Protein AF-A0A835HVR0-F1 (afdb_monomer_lite)

Radius of gyration: 18.38 Å; chains: 1; bounding box: 45×37×63 Å

pLDDT: mean 84.24, std 19.82, range [32.75, 98.5]

Sequence (163 aa):
MPSGHLQFNDLWYDWPKGRNVNLIQKQLGKLLYDVEWNNGTSFYYTLADNGECQIMDFGVGIPRMDFLDGAEYLGVQETHGFLCNVWEKVDFIWYYEDIATQRPVRWDFYDGISTQVMTYEVGAVLEDSQVQAPAYCFNQTTNQDQQPKKPWTTNSSKRRETF

InterPro domains:
  IPR038941 At4g14100-like [PTHR33880] (4-151)
  IPR059439 Domain of unknown function DUF8395 [PF28435] (3-137)

Secondary structure (DSSP, 8-state):
------EEEEEEEETTTTEEEEEEEETTSPPEEEEEETTSEEEEE--STT--EEEEE-SS-SPPTTTTTTPEEEEEEEETTEEEEEEEETTTEEEEEETTT--EEEEEETTS-EEE-S---TT----GGGTSPPGGGT-----TT------------------

Foldseek 3Di:
DPPDFDWDWDWDDDVVQQWIWIFIGTPPDATWIWIWGQQQWIWIWHDDPPMDIDIDGRRHTDQDPVNCVPWAWPQWDDDPNATWTWTHDLCAKIWTAGPVPRHTAWIAGNVGDIDGDPDDDPPDDDDPVVNDDDPVNVVDDDPVPPDPPPDPPPPPPPPPDDD

Organism: NCBI:txid261450

Structure (mmCIF, N/CA/C/O backbone):
data_AF-A0A835HVR0-F1
#
_entry.id   AF-A0A835HVR0-F1
#
loop_
_atom_site.group_PDB
_atom_site.id
_atom_site.type_symbol
_atom_site.label_atom_id
_atom_site.label_alt_id
_atom_site.label_comp_id
_atom_site.label_asym_id
_atom_site.label_entity_id
_atom_site.label_seq_id
_atom_site.pdbx_PDB_ins_code
_atom_site.Cartn_x
_atom_site.Cartn_y
_atom_site.Cartn_z
_atom_site.occupancy
_atom_site.B_iso_or_equiv
_atom_site.auth_seq_id
_atom_site.auth_comp_id
_atom_site.auth_asym_id
_atom_site.auth_atom_id
_atom_site.pdbx_P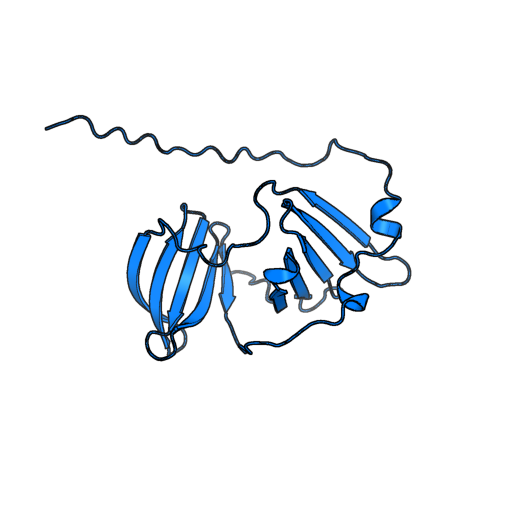DB_model_num
ATOM 1 N N . MET A 1 1 ? -15.472 21.512 -6.966 1.00 37.66 1 MET A N 1
ATOM 2 C CA . MET A 1 1 ? -15.355 20.041 -7.006 1.00 37.66 1 MET A CA 1
ATOM 3 C C . MET A 1 1 ? -13.874 19.716 -6.943 1.00 37.66 1 MET A C 1
ATOM 5 O O . MET A 1 1 ? -13.166 20.214 -7.814 1.00 37.66 1 MET A O 1
ATOM 9 N N . PRO A 1 2 ? -13.361 18.993 -5.937 1.00 44.09 2 PRO A N 1
ATOM 10 C CA . PRO A 1 2 ? -11.989 18.510 -6.007 1.00 44.09 2 PRO A CA 1
ATOM 11 C C . PRO A 1 2 ? -11.910 17.535 -7.185 1.00 44.09 2 PRO A C 1
ATOM 13 O O . PRO A 1 2 ? -12.752 16.648 -7.308 1.00 44.09 2 PRO A O 1
ATOM 16 N N . SER A 1 3 ? -10.941 17.728 -8.076 1.00 57.09 3 SER A N 1
ATOM 17 C CA . SER A 1 3 ? -10.616 16.755 -9.118 1.00 57.09 3 SER A CA 1
ATOM 18 C C . SER A 1 3 ? -9.999 15.532 -8.437 1.00 57.09 3 SER A C 1
ATOM 20 O O . SER A 1 3 ? -8.792 15.493 -8.207 1.00 57.09 3 SER A O 1
ATOM 22 N N . GLY A 1 4 ? -10.830 14.577 -8.017 1.00 57.94 4 GLY A N 1
ATOM 23 C CA . GLY A 1 4 ? -10.361 13.320 -7.438 1.00 57.94 4 GLY A CA 1
ATOM 24 C C . GLY A 1 4 ? -9.636 12.498 -8.501 1.00 57.94 4 GLY A C 1
ATOM 25 O O . GLY A 1 4 ? -10.207 12.209 -9.550 1.00 57.94 4 GLY A O 1
ATOM 26 N N . HIS A 1 5 ? -8.381 12.132 -8.248 1.00 79.75 5 HIS A N 1
ATOM 27 C CA . HIS A 1 5 ? -7.623 11.235 -9.119 1.00 79.75 5 HIS A CA 1
ATOM 28 C C . HIS A 1 5 ? -7.933 9.793 -8.710 1.00 79.75 5 HIS A C 1
ATOM 30 O O . HIS A 1 5 ? -7.295 9.250 -7.814 1.00 79.75 5 HIS A O 1
ATOM 36 N N . LEU A 1 6 ? -8.956 9.196 -9.325 1.00 88.00 6 LEU A N 1
ATOM 37 C CA . LEU A 1 6 ? -9.355 7.819 -9.035 1.00 88.00 6 LEU A CA 1
ATOM 38 C C . LEU A 1 6 ? -8.408 6.821 -9.719 1.00 88.00 6 LEU A C 1
ATOM 40 O O . LEU A 1 6 ? -8.068 6.975 -10.898 1.00 88.00 6 LEU A O 1
ATOM 44 N N . GLN A 1 7 ? -8.033 5.773 -8.991 1.00 91.31 7 GLN A N 1
ATOM 45 C CA . GLN A 1 7 ? -7.269 4.644 -9.513 1.00 91.31 7 GLN A CA 1
ATOM 46 C C . GLN A 1 7 ? -7.748 3.333 -8.888 1.00 91.31 7 GLN A C 1
ATOM 48 O O . GLN A 1 7 ? -8.222 3.327 -7.753 1.00 91.31 7 GLN A O 1
ATOM 53 N N . PHE A 1 8 ? -7.595 2.241 -9.631 1.00 94.44 8 PHE A N 1
ATOM 54 C CA . PHE A 1 8 ? -7.659 0.888 -9.087 1.00 94.44 8 PHE A CA 1
ATOM 55 C C . PHE A 1 8 ? -6.251 0.425 -8.732 1.00 94.44 8 PHE A C 1
ATOM 57 O O . PHE A 1 8 ? -5.293 0.777 -9.425 1.00 94.44 8 PHE A O 1
ATOM 64 N N . ASN A 1 9 ? -6.137 -0.326 -7.643 1.00 95.00 9 ASN A N 1
ATOM 65 C CA . ASN A 1 9 ? -4.884 -0.903 -7.190 1.00 95.00 9 ASN A CA 1
ATOM 66 C C . ASN A 1 9 ? -5.122 -2.344 -6.746 1.00 95.00 9 ASN A C 1
ATOM 68 O O . ASN A 1 9 ? -5.863 -2.556 -5.785 1.00 95.00 9 ASN A O 1
ATOM 72 N N . ASP A 1 10 ? -4.484 -3.296 -7.420 1.00 96.44 10 ASP A N 1
ATOM 73 C CA . ASP A 1 10 ? -4.401 -4.670 -6.931 1.00 96.44 10 ASP A CA 1
ATOM 74 C C . ASP A 1 10 ? -3.112 -4.814 -6.117 1.00 96.44 10 ASP A C 1
ATOM 76 O O . ASP A 1 10 ? -2.027 -4.505 -6.614 1.00 96.44 10 ASP A O 1
ATOM 80 N N . LEU A 1 11 ? -3.232 -5.247 -4.860 1.00 96.00 11 LEU A N 1
ATOM 81 C CA . LEU A 1 11 ? -2.124 -5.317 -3.909 1.00 96.00 11 LEU A CA 1
ATOM 82 C C . LEU A 1 11 ? -1.896 -6.760 -3.447 1.00 96.00 11 LEU A C 1
ATOM 84 O O . LEU A 1 11 ? -2.801 -7.395 -2.906 1.00 96.00 11 LEU A O 1
ATOM 88 N N . TRP A 1 12 ? -0.660 -7.242 -3.584 1.00 96.69 12 TRP A N 1
ATOM 89 C CA . TRP A 1 12 ? -0.193 -8.509 -3.019 1.00 96.69 12 TRP A CA 1
ATOM 90 C C . TRP A 1 12 ? 0.851 -8.248 -1.942 1.00 96.69 12 TRP A C 1
ATOM 92 O O . TRP A 1 12 ? 1.987 -7.867 -2.230 1.00 96.69 12 TRP A O 1
ATOM 102 N N . TYR A 1 13 ? 0.460 -8.500 -0.697 1.00 95.31 13 TYR A N 1
ATOM 103 C CA . TYR A 1 13 ? 1.334 -8.407 0.462 1.00 95.31 13 TYR A CA 1
ATOM 104 C C . TYR A 1 13 ? 1.877 -9.794 0.821 1.00 95.31 13 TYR A C 1
ATOM 106 O O . TYR A 1 13 ? 1.124 -10.677 1.231 1.00 95.31 13 TYR A O 1
ATOM 114 N N . ASP A 1 14 ? 3.188 -9.987 0.678 1.00 95.12 14 ASP A N 1
ATOM 115 C CA . ASP A 1 14 ? 3.865 -11.269 0.891 1.00 95.12 14 ASP A CA 1
ATOM 116 C C . ASP A 1 14 ? 5.084 -11.059 1.798 1.00 95.12 14 ASP A C 1
ATOM 118 O O . ASP A 1 14 ? 6.235 -10.936 1.364 1.00 95.12 14 ASP A O 1
ATOM 122 N N . TRP A 1 15 ? 4.801 -10.985 3.101 1.00 93.94 15 TRP A N 1
ATOM 123 C CA . TRP A 1 15 ? 5.812 -10.786 4.138 1.00 93.94 15 TRP A CA 1
ATOM 124 C C . TRP A 1 15 ? 6.893 -11.879 4.178 1.00 93.94 15 TRP A C 1
ATOM 126 O O . TRP A 1 15 ? 8.067 -11.518 4.274 1.00 93.94 15 TRP A O 1
ATOM 136 N N . PRO A 1 16 ? 6.582 -13.191 4.069 1.00 93.12 16 PRO A N 1
ATOM 137 C CA . PRO A 1 16 ? 7.615 -14.230 4.046 1.00 93.12 16 PRO A CA 1
ATOM 138 C C . PRO A 1 16 ? 8.635 -14.059 2.914 1.00 93.12 16 PRO A C 1
ATOM 140 O O . PRO A 1 16 ? 9.814 -14.350 3.119 1.00 93.12 16 PRO A O 1
ATOM 143 N N . LYS A 1 17 ? 8.205 -13.565 1.743 1.00 93.62 17 LYS A N 1
ATOM 144 C CA . LYS A 1 17 ? 9.105 -13.217 0.630 1.00 93.62 17 LYS A CA 1
ATOM 145 C C . LYS A 1 17 ? 9.579 -11.757 0.648 1.00 93.62 17 LYS A C 1
ATOM 147 O O . LYS A 1 17 ? 10.321 -11.353 -0.243 1.00 93.62 17 LYS A O 1
ATOM 152 N N . GLY A 1 18 ? 9.191 -10.975 1.656 1.00 94.06 18 GLY A N 1
ATOM 153 C CA . GLY A 1 18 ? 9.654 -9.607 1.875 1.00 94.06 18 GLY A CA 1
ATOM 154 C C . GLY A 1 18 ? 9.251 -8.620 0.781 1.00 94.06 18 G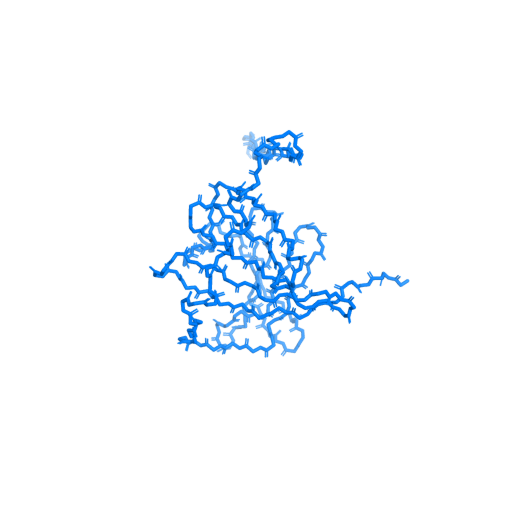LY A C 1
ATOM 155 O O . GLY A 1 18 ? 10.034 -7.713 0.495 1.00 94.06 18 GLY A O 1
ATOM 156 N N . ARG A 1 19 ? 8.072 -8.798 0.171 1.00 94.75 19 ARG A N 1
ATOM 157 C CA . ARG A 1 19 ? 7.599 -7.989 -0.962 1.00 94.75 19 ARG A CA 1
ATOM 158 C C . ARG A 1 19 ? 6.168 -7.481 -0.772 1.00 94.75 19 ARG A C 1
ATOM 160 O O . ARG A 1 19 ? 5.319 -8.189 -0.228 1.00 94.75 19 ARG A O 1
ATOM 167 N N . ASN A 1 20 ? 5.905 -6.277 -1.263 1.00 95.62 20 ASN A N 1
ATOM 168 C CA . ASN A 1 20 ? 4.573 -5.697 -1.415 1.00 95.62 20 ASN A CA 1
ATOM 169 C C . ASN A 1 20 ? 4.444 -5.213 -2.863 1.00 95.62 20 ASN A C 1
ATOM 171 O O . ASN A 1 20 ? 5.259 -4.413 -3.319 1.00 95.62 20 ASN A O 1
ATOM 175 N N . VAL A 1 21 ? 3.490 -5.765 -3.610 1.00 96.62 21 VAL A N 1
ATOM 176 C CA . VAL A 1 21 ? 3.340 -5.498 -5.047 1.00 96.62 21 VAL A CA 1
ATOM 177 C C . VAL A 1 21 ? 2.014 -4.813 -5.296 1.00 96.62 21 VAL A C 1
ATOM 179 O O . VAL A 1 21 ? 0.976 -5.370 -4.959 1.00 96.62 21 VAL A O 1
ATOM 182 N N . ASN A 1 22 ? 2.058 -3.644 -5.920 1.00 96.00 22 ASN A N 1
ATOM 183 C CA . ASN A 1 22 ? 0.908 -2.844 -6.308 1.00 96.00 22 ASN A CA 1
ATOM 184 C C . ASN A 1 22 ? 0.829 -2.771 -7.839 1.00 96.00 22 ASN A C 1
ATOM 186 O O . ASN A 1 22 ? 1.790 -2.372 -8.504 1.00 96.00 22 ASN A O 1
ATOM 190 N N . LEU A 1 23 ? -0.322 -3.127 -8.405 1.00 95.81 23 LEU A N 1
ATOM 191 C CA . LEU A 1 23 ? -0.647 -2.911 -9.812 1.00 95.81 23 LEU A CA 1
ATOM 192 C C . LEU A 1 23 ? -1.654 -1.772 -9.916 1.00 95.81 23 LEU A C 1
ATOM 194 O O . LEU A 1 23 ? -2.846 -1.936 -9.661 1.00 95.81 23 LEU A O 1
ATOM 198 N N . ILE A 1 24 ? -1.152 -0.602 -10.294 1.00 95.06 24 ILE A N 1
ATOM 199 C CA . ILE A 1 24 ? -1.884 0.656 -10.222 1.00 95.06 24 ILE A CA 1
ATOM 200 C C . ILE A 1 24 ? -2.388 1.041 -11.612 1.00 95.06 24 ILE A C 1
ATOM 202 O O . ILE A 1 24 ? -1.611 1.357 -12.519 1.00 95.06 24 ILE A O 1
ATOM 206 N N . GLN A 1 25 ? -3.709 1.103 -11.760 1.00 95.31 25 GLN A N 1
ATOM 207 C CA . GLN A 1 25 ? -4.383 1.529 -12.980 1.00 95.31 25 GLN A CA 1
ATOM 208 C C . GLN A 1 25 ? -5.145 2.839 -12.753 1.00 95.31 25 GLN A C 1
ATOM 210 O O . GLN A 1 25 ? -6.197 2.884 -12.112 1.00 95.31 25 GLN A O 1
ATOM 215 N N . LYS A 1 26 ? -4.639 3.928 -13.340 1.00 91.06 26 LYS A N 1
ATOM 216 C CA . LYS A 1 26 ? -5.329 5.232 -13.395 1.00 91.06 26 LYS A CA 1
ATOM 217 C C . LYS A 1 26 ? -6.304 5.269 -14.574 1.0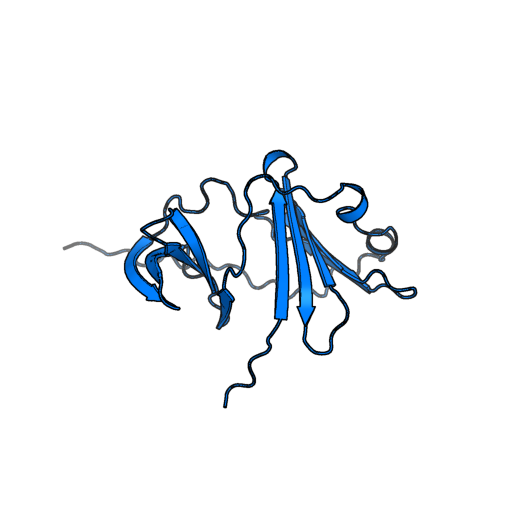0 91.06 26 LYS A C 1
ATOM 219 O O . LYS A 1 26 ? -6.064 4.604 -15.578 1.00 91.06 26 LYS A O 1
ATOM 224 N N . GLN A 1 27 ? -7.353 6.093 -14.503 1.00 86.06 27 GLN A N 1
ATOM 225 C CA . GLN A 1 27 ? -8.416 6.149 -15.529 1.00 86.06 27 GLN A CA 1
ATOM 226 C C . GLN A 1 27 ? -7.910 6.285 -16.980 1.00 86.06 27 GLN A C 1
ATOM 228 O O . GLN A 1 27 ? -8.488 5.681 -17.877 1.00 86.06 27 GLN A O 1
ATOM 233 N N . LEU A 1 28 ? -6.840 7.056 -17.212 1.00 86.06 28 LEU A N 1
ATOM 234 C CA . LEU A 1 28 ? -6.231 7.279 -18.536 1.00 86.06 28 LEU A CA 1
ATOM 235 C C . LEU A 1 28 ? -4.709 7.020 -18.536 1.00 86.06 28 LEU A C 1
ATOM 237 O O . LEU A 1 28 ? -3.979 7.578 -19.352 1.00 86.06 28 LEU A O 1
ATOM 241 N N . GLY A 1 29 ? -4.212 6.234 -17.575 1.00 86.69 29 GLY A N 1
ATOM 242 C CA . GLY A 1 29 ? -2.781 5.962 -17.397 1.00 86.69 29 GLY A CA 1
ATOM 243 C C . GLY A 1 29 ? -2.339 4.607 -17.952 1.00 86.69 29 GLY A C 1
ATOM 244 O O . GLY A 1 29 ? -3.157 3.720 -18.193 1.00 86.69 29 GLY A O 1
ATOM 245 N N . LYS A 1 30 ? -1.022 4.432 -18.101 1.00 91.62 30 LYS A N 1
ATOM 246 C CA . LYS A 1 30 ? -0.410 3.105 -18.270 1.00 91.62 30 LYS A CA 1
ATOM 247 C C . LYS A 1 30 ? -0.550 2.317 -16.959 1.00 91.62 30 LYS A C 1
ATOM 249 O O . LYS A 1 30 ? -0.527 2.931 -15.891 1.00 91.62 30 LYS A O 1
ATOM 254 N N . LEU A 1 31 ? -0.641 0.989 -17.046 1.00 94.00 31 LEU A N 1
ATOM 255 C CA . LEU A 1 31 ? -0.539 0.118 -15.875 1.00 94.00 31 LEU A CA 1
ATOM 256 C C . LEU A 1 31 ? 0.850 0.283 -15.252 1.00 94.00 31 LEU A C 1
ATOM 258 O O . LEU A 1 31 ? 1.859 0.002 -15.906 1.00 94.00 31 LEU A O 1
ATOM 262 N N . LEU A 1 32 ? 0.880 0.769 -14.017 1.00 94.81 32 LEU A N 1
ATOM 263 C CA . LEU A 1 32 ? 2.097 0.989 -13.252 1.00 94.81 32 LEU A CA 1
ATOM 264 C C . LEU A 1 32 ? 2.287 -0.167 -12.273 1.00 94.81 32 LEU A C 1
ATOM 266 O O . LEU A 1 32 ? 1.391 -0.472 -11.493 1.00 94.81 32 LEU A O 1
ATOM 270 N N . TYR A 1 33 ? 3.462 -0.776 -12.320 1.00 95.94 33 TYR A N 1
ATOM 271 C CA . TYR A 1 33 ? 3.908 -1.772 -11.361 1.00 95.94 33 TYR A CA 1
ATOM 272 C C . TYR A 1 33 ? 4.718 -1.048 -10.298 1.00 95.94 33 TYR A C 1
ATOM 274 O O . TYR A 1 33 ? 5.644 -0.314 -10.642 1.00 95.94 33 TYR A O 1
ATOM 282 N N . ASP A 1 34 ? 4.375 -1.256 -9.038 1.00 95.88 34 ASP A N 1
ATOM 283 C CA . ASP A 1 34 ? 5.152 -0.805 -7.892 1.00 95.88 34 ASP A CA 1
ATOM 284 C C . ASP A 1 34 ? 5.491 -2.019 -7.025 1.00 95.88 34 ASP A C 1
ATOM 286 O O . ASP A 1 34 ? 4.611 -2.669 -6.463 1.00 95.88 34 ASP A O 1
ATOM 290 N N . VAL A 1 35 ? 6.775 -2.376 -7.008 1.00 96.00 35 VAL A N 1
ATOM 291 C CA . VAL A 1 35 ? 7.304 -3.508 -6.243 1.00 96.00 35 VAL A CA 1
ATOM 292 C C . VAL A 1 35 ? 8.198 -2.966 -5.145 1.00 96.00 35 VAL A C 1
ATOM 294 O O . VAL A 1 35 ? 9.314 -2.509 -5.410 1.00 96.00 35 VAL A O 1
ATOM 297 N N . GLU A 1 36 ? 7.718 -3.073 -3.916 1.00 96.06 36 GLU A N 1
ATOM 298 C CA . GLU A 1 36 ? 8.390 -2.620 -2.708 1.00 96.06 36 GLU A CA 1
ATOM 299 C C . GLU A 1 36 ? 9.026 -3.811 -1.984 1.00 96.06 36 GLU A C 1
ATOM 301 O O . GLU A 1 36 ? 8.405 -4.864 -1.803 1.00 96.06 36 GLU A O 1
ATOM 306 N N . TRP A 1 37 ? 10.263 -3.636 -1.526 1.00 95.38 37 TRP A N 1
ATOM 307 C CA . TRP A 1 37 ? 11.026 -4.654 -0.812 1.00 95.38 37 TRP A CA 1
ATOM 308 C C . TRP A 1 37 ? 11.228 -4.289 0.657 1.00 95.38 37 TRP A C 1
ATOM 310 O O . TRP A 1 37 ? 11.312 -3.124 1.051 1.00 95.38 37 TRP A O 1
ATOM 320 N N . ASN A 1 38 ? 11.387 -5.313 1.492 1.00 94.44 38 ASN A N 1
ATOM 321 C CA . ASN A 1 38 ? 11.657 -5.165 2.924 1.00 94.44 38 ASN A CA 1
ATOM 322 C C . ASN A 1 38 ? 12.937 -4.373 3.257 1.00 94.44 38 ASN A C 1
ATOM 324 O O . ASN A 1 38 ? 13.050 -3.843 4.359 1.00 94.44 38 ASN A O 1
ATOM 328 N N . ASN A 1 39 ? 13.882 -4.264 2.322 1.00 92.00 39 ASN A N 1
ATOM 329 C CA . ASN A 1 39 ? 15.103 -3.477 2.483 1.00 92.00 39 ASN A CA 1
ATOM 330 C C . ASN A 1 39 ? 14.904 -1.971 2.216 1.00 92.00 39 ASN A C 1
ATOM 332 O O . ASN A 1 39 ? 15.875 -1.226 2.279 1.00 92.00 39 ASN A O 1
ATOM 336 N N . GLY A 1 40 ? 13.678 -1.531 1.902 1.00 92.88 40 GLY A N 1
ATOM 337 C CA . GLY A 1 40 ? 13.342 -0.134 1.614 1.00 92.88 40 GLY A CA 1
ATOM 338 C C . GLY A 1 40 ? 13.390 0.241 0.134 1.00 92.88 40 GLY A C 1
ATOM 339 O O . GLY A 1 40 ? 12.866 1.292 -0.229 1.00 92.88 40 GLY A O 1
ATOM 340 N N . THR A 1 41 ? 13.947 -0.613 -0.729 1.00 94.81 41 THR A N 1
ATOM 341 C CA . THR A 1 41 ? 13.988 -0.362 -2.176 1.00 94.81 41 THR A CA 1
ATOM 342 C C . THR A 1 41 ? 12.618 -0.600 -2.801 1.00 94.81 41 THR A C 1
ATOM 344 O O . THR A 1 41 ? 11.988 -1.622 -2.544 1.00 94.81 41 THR A O 1
ATOM 347 N N . SER A 1 42 ? 12.175 0.313 -3.659 1.00 95.75 42 SER A N 1
ATOM 348 C CA . SER A 1 42 ? 10.941 0.195 -4.440 1.00 95.75 42 SER A CA 1
ATOM 349 C C . SER A 1 42 ? 11.204 0.473 -5.917 1.00 95.75 42 SER A C 1
ATOM 351 O O . SER A 1 42 ? 12.003 1.351 -6.258 1.00 95.75 42 SER A O 1
ATOM 353 N N . PHE A 1 43 ? 10.541 -0.276 -6.794 1.00 95.94 43 PHE A N 1
ATOM 354 C CA . PHE A 1 43 ? 10.644 -0.135 -8.245 1.00 95.94 43 PHE A CA 1
ATOM 355 C C . PHE A 1 43 ? 9.284 0.212 -8.834 1.00 95.94 43 PHE A C 1
ATOM 357 O O . PHE A 1 43 ? 8.375 -0.610 -8.802 1.00 95.94 43 PHE A O 1
ATOM 364 N N . TYR A 1 44 ? 9.200 1.384 -9.456 1.00 95.81 44 TYR A N 1
ATOM 365 C CA . TYR A 1 44 ? 8.033 1.855 -10.193 1.00 95.81 44 TYR A CA 1
ATOM 366 C C . TYR A 1 44 ? 8.299 1.701 -11.683 1.00 95.81 44 TYR A C 1
ATOM 368 O O . TYR A 1 44 ? 9.200 2.363 -12.197 1.00 95.81 44 TYR A O 1
ATOM 376 N N . TYR A 1 45 ? 7.560 0.853 -12.398 1.00 95.00 45 TYR A N 1
ATOM 377 C CA . TYR A 1 45 ? 7.828 0.613 -13.818 1.00 95.00 45 TYR A CA 1
ATOM 378 C C . TYR A 1 45 ? 6.596 0.278 -14.664 1.00 95.00 45 TYR A C 1
ATOM 380 O O . TYR A 1 45 ? 5.532 -0.076 -14.165 1.00 95.00 45 TYR A O 1
ATOM 388 N N . THR A 1 46 ? 6.748 0.389 -15.987 1.00 94.56 46 THR A N 1
ATOM 389 C CA . THR A 1 46 ? 5.726 0.008 -16.982 1.00 94.56 46 THR A CA 1
ATOM 390 C C . THR A 1 46 ? 6.303 -0.988 -17.990 1.00 94.56 46 THR A C 1
ATOM 392 O O . THR A 1 46 ? 7.392 -0.752 -18.492 1.00 94.56 46 THR A O 1
ATOM 395 N N . LEU A 1 47 ? 5.596 -2.073 -18.329 1.00 90.81 47 LEU A N 1
ATOM 396 C CA . LEU A 1 47 ? 6.113 -3.183 -19.165 1.00 90.81 47 LEU A CA 1
ATOM 397 C C . LEU A 1 47 ? 6.033 -2.978 -20.701 1.00 90.81 47 LEU A C 1
ATOM 399 O O . LEU A 1 47 ? 6.121 -3.944 -21.452 1.00 90.81 47 LEU A O 1
ATOM 403 N N . ALA A 1 48 ? 5.830 -1.758 -21.201 1.00 81.56 48 ALA A N 1
ATOM 404 C CA . ALA A 1 48 ? 5.709 -1.506 -22.646 1.00 81.56 48 ALA A CA 1
ATOM 405 C C . ALA A 1 48 ? 7.071 -1.554 -23.381 1.00 81.56 48 ALA A C 1
ATOM 407 O O . ALA A 1 48 ? 8.116 -1.465 -22.743 1.00 81.56 48 ALA A O 1
ATOM 408 N N . ASP A 1 49 ? 7.066 -1.590 -24.723 1.00 76.88 49 ASP A N 1
ATOM 409 C CA . ASP A 1 49 ? 8.285 -1.627 -25.567 1.00 76.88 49 ASP A CA 1
ATOM 410 C C . ASP A 1 49 ? 9.276 -0.469 -25.302 1.00 76.88 49 ASP A C 1
ATOM 412 O O . ASP A 1 49 ? 10.463 -0.588 -25.589 1.00 76.88 49 ASP A O 1
ATOM 416 N N . ASN A 1 50 ? 8.806 0.628 -24.698 1.00 83.50 50 ASN A N 1
ATOM 417 C CA . ASN A 1 50 ? 9.618 1.719 -24.148 1.00 83.50 50 ASN A CA 1
ATOM 418 C C . ASN A 1 50 ? 9.293 1.914 -22.660 1.00 83.50 50 ASN A C 1
ATOM 420 O O . ASN A 1 50 ? 8.778 2.958 -22.252 1.00 83.50 50 ASN A O 1
ATOM 424 N N . GLY A 1 51 ? 9.498 0.857 -21.877 1.00 88.50 51 GLY A N 1
ATOM 425 C CA . GLY A 1 51 ? 9.196 0.823 -20.455 1.00 88.50 51 GLY A CA 1
ATOM 426 C C . GLY A 1 51 ? 9.941 1.907 -19.685 1.00 88.50 51 GLY A C 1
ATOM 427 O O . GLY A 1 51 ? 11.134 2.138 -19.869 1.00 88.50 51 GLY A O 1
ATOM 428 N N . GLU A 1 52 ? 9.215 2.580 -18.807 1.00 92.44 52 GLU A N 1
ATOM 429 C CA . GLU A 1 52 ? 9.772 3.561 -17.877 1.00 92.44 52 GLU A CA 1
ATOM 430 C C . GLU A 1 52 ? 10.080 2.861 -16.551 1.00 92.44 52 GLU A C 1
ATOM 432 O O . GLU A 1 52 ? 9.367 1.923 -16.183 1.00 92.44 52 GLU A O 1
ATOM 437 N N . CYS A 1 53 ? 11.131 3.292 -15.848 1.00 94.88 53 CYS A N 1
ATOM 438 C CA . CYS A 1 53 ? 11.442 2.817 -14.502 1.00 94.88 53 CYS A CA 1
ATOM 439 C C . CYS A 1 53 ? 11.935 3.953 -13.609 1.00 94.88 53 CYS A C 1
ATOM 441 O O . CYS A 1 53 ? 12.738 4.780 -14.042 1.00 94.88 53 CYS A O 1
ATOM 443 N N . GLN A 1 54 ? 11.499 3.950 -12.356 1.00 95.00 54 GLN A N 1
ATOM 444 C CA . GLN A 1 54 ? 12.003 4.794 -11.287 1.00 95.00 54 GLN A CA 1
ATOM 445 C C . GLN A 1 54 ? 12.297 3.916 -10.069 1.00 95.00 54 GLN A C 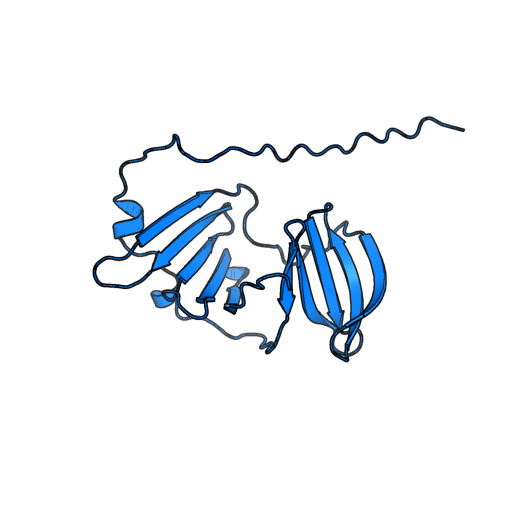1
ATOM 447 O O . GLN A 1 54 ? 11.448 3.143 -9.629 1.00 95.00 54 GLN A O 1
ATOM 452 N N . ILE A 1 55 ? 13.503 4.054 -9.522 1.00 95.06 55 ILE A N 1
ATOM 453 C CA . ILE A 1 55 ? 13.926 3.366 -8.301 1.00 95.06 55 ILE A CA 1
ATOM 454 C C . ILE A 1 55 ? 13.850 4.354 -7.141 1.00 95.06 55 ILE A C 1
ATOM 456 O O . ILE A 1 55 ? 14.332 5.487 -7.248 1.00 95.06 55 ILE A O 1
ATOM 460 N N . MET A 1 56 ? 13.258 3.930 -6.031 1.00 93.25 56 MET A N 1
ATOM 461 C CA . MET A 1 56 ? 13.191 4.706 -4.796 1.00 93.25 56 MET A CA 1
ATOM 462 C C . MET A 1 56 ? 13.740 3.898 -3.624 1.00 93.25 56 MET A C 1
ATOM 464 O O . MET A 1 56 ? 13.647 2.675 -3.618 1.00 93.25 56 MET A O 1
ATOM 468 N N . ASP A 1 57 ? 14.309 4.584 -2.636 1.00 93.88 57 ASP A N 1
ATOM 469 C CA . ASP A 1 57 ? 14.712 3.989 -1.362 1.00 93.88 57 ASP A CA 1
ATOM 470 C C . ASP A 1 57 ? 14.050 4.774 -0.229 1.00 93.88 57 ASP A C 1
ATOM 472 O O . ASP A 1 57 ? 14.304 5.967 -0.046 1.00 93.88 57 ASP A O 1
ATOM 476 N N . PHE A 1 58 ? 13.162 4.103 0.499 1.00 85.19 58 PHE A N 1
ATOM 477 C CA . PHE A 1 58 ? 12.429 4.670 1.625 1.00 85.19 58 PHE A CA 1
ATOM 478 C C . PHE A 1 58 ? 13.095 4.395 2.981 1.00 85.19 58 PHE A C 1
ATOM 480 O O . PHE A 1 58 ? 12.675 4.961 3.989 1.00 85.19 58 PHE A O 1
ATOM 487 N N . GLY A 1 59 ? 14.094 3.508 3.047 1.00 84.69 59 GLY A N 1
ATOM 488 C CA . GLY A 1 59 ? 14.839 3.166 4.265 1.00 84.69 59 GLY A CA 1
ATOM 489 C C . GLY A 1 59 ? 14.079 2.405 5.368 1.00 84.69 59 GLY A C 1
ATOM 490 O O . GLY A 1 59 ? 14.712 1.953 6.320 1.00 84.69 59 GLY A O 1
ATOM 491 N N . VAL A 1 60 ? 12.750 2.246 5.274 1.00 81.00 60 VAL A N 1
ATOM 492 C CA . VAL A 1 60 ? 11.908 1.601 6.312 1.00 81.00 60 VAL A CA 1
ATOM 493 C C . VAL A 1 60 ? 11.305 0.248 5.903 1.00 81.00 60 VAL A C 1
ATOM 495 O O . VAL A 1 60 ? 10.922 -0.529 6.780 1.00 81.00 60 VAL A O 1
ATOM 498 N N . GLY A 1 61 ? 11.296 -0.064 4.601 1.00 88.38 61 GLY A N 1
ATOM 499 C CA . GLY A 1 61 ? 10.724 -1.295 4.041 1.00 88.38 61 GLY A CA 1
ATOM 500 C C . GLY A 1 61 ? 9.192 -1.310 4.011 1.00 88.38 61 GLY A C 1
ATOM 501 O O . GLY A 1 61 ? 8.540 -0.314 4.317 1.00 88.38 61 GLY A O 1
ATOM 502 N N . ILE A 1 62 ? 8.624 -2.459 3.639 1.00 92.44 62 ILE A N 1
ATOM 503 C CA . ILE A 1 62 ? 7.169 -2.683 3.604 1.00 92.44 62 ILE A CA 1
ATOM 504 C C . ILE A 1 62 ? 6.569 -2.755 5.023 1.00 92.44 62 ILE A C 1
ATOM 506 O O . ILE A 1 62 ? 7.284 -3.138 5.961 1.00 92.44 62 ILE A O 1
ATOM 510 N N . PRO A 1 63 ? 5.265 -2.451 5.209 1.00 89.31 63 PRO A N 1
ATOM 511 C CA . PRO A 1 63 ? 4.597 -2.587 6.502 1.00 89.31 63 PRO A CA 1
ATOM 512 C C . PRO A 1 63 ? 4.814 -3.979 7.104 1.00 89.31 63 PRO A C 1
ATOM 514 O O . PRO A 1 63 ? 4.676 -4.994 6.423 1.00 89.31 63 PRO A O 1
ATOM 517 N N . ARG A 1 64 ? 5.181 -4.042 8.383 1.00 90.50 64 ARG A N 1
ATOM 518 C CA . ARG A 1 64 ? 5.383 -5.311 9.097 1.00 90.50 64 ARG A CA 1
ATOM 519 C C . ARG A 1 64 ? 4.054 -5.889 9.572 1.00 90.50 64 ARG A C 1
ATOM 521 O O . ARG A 1 64 ? 3.068 -5.169 9.656 1.00 90.50 64 ARG A O 1
ATOM 528 N N . MET A 1 65 ? 4.030 -7.169 9.945 1.00 86.44 65 MET A N 1
ATOM 529 C CA . MET A 1 65 ? 2.818 -7.781 10.513 1.00 86.44 65 MET A CA 1
ATOM 530 C C . MET A 1 65 ? 2.321 -7.058 11.777 1.00 86.44 65 MET A C 1
ATOM 532 O O . MET A 1 65 ? 1.125 -7.021 12.040 1.00 86.44 65 MET A O 1
ATOM 536 N N . ASP A 1 66 ? 3.234 -6.464 12.543 1.00 88.94 66 ASP A N 1
ATOM 537 C CA . ASP A 1 66 ? 2.974 -5.682 13.749 1.00 88.94 66 ASP A CA 1
ATOM 538 C C . ASP A 1 66 ? 2.876 -4.173 13.463 1.00 88.94 66 ASP A C 1
ATOM 540 O O . ASP A 1 66 ? 3.153 -3.361 14.339 1.00 88.94 66 ASP A O 1
ATOM 544 N N . PHE A 1 67 ? 2.489 -3.754 12.249 1.00 89.12 67 PHE A N 1
ATOM 545 C CA . PHE A 1 67 ? 2.507 -2.334 11.863 1.00 89.12 67 PHE A CA 1
ATOM 546 C C . PHE A 1 67 ? 1.703 -1.419 12.812 1.00 89.12 67 PHE A C 1
ATOM 548 O O . PHE A 1 67 ? 2.045 -0.242 12.952 1.00 89.12 67 PHE A O 1
ATOM 555 N N . LEU A 1 68 ? 0.684 -1.951 13.495 1.00 92.00 68 LEU A N 1
ATOM 556 C CA . LEU A 1 68 ? -0.109 -1.230 14.495 1.00 92.00 68 LEU A CA 1
ATOM 557 C C . LEU A 1 68 ? 0.561 -1.110 15.875 1.00 92.00 68 LEU A C 1
ATOM 559 O O . LEU A 1 68 ? 0.008 -0.450 16.749 1.00 92.00 68 LEU A O 1
ATOM 563 N N . ASP A 1 69 ? 1.741 -1.692 16.102 1.00 93.62 69 ASP A N 1
ATOM 564 C CA . ASP A 1 69 ? 2.439 -1.570 17.385 1.00 93.62 69 ASP A CA 1
ATOM 565 C C . ASP A 1 69 ? 2.751 -0.099 17.701 1.00 93.62 69 ASP A C 1
ATOM 567 O O . ASP A 1 69 ? 3.381 0.602 16.909 1.00 93.62 69 ASP A O 1
ATOM 571 N N . GLY A 1 70 ? 2.262 0.408 18.831 1.00 93.88 70 GLY A N 1
ATOM 572 C CA . GLY A 1 70 ? 2.353 1.826 19.187 1.00 93.88 70 GLY A CA 1
ATOM 573 C C . GLY A 1 70 ? 1.466 2.777 18.367 1.00 93.88 70 GLY A C 1
ATOM 574 O O . GLY A 1 70 ? 1.721 3.979 18.386 1.00 93.88 70 GLY A O 1
ATOM 575 N N . ALA A 1 71 ? 0.464 2.275 17.637 1.00 96.44 71 ALA A N 1
ATOM 576 C CA . ALA A 1 71 ? -0.578 3.105 17.028 1.00 96.44 71 ALA A CA 1
ATOM 577 C C . ALA A 1 71 ? -1.559 3.647 18.087 1.00 96.44 71 ALA A C 1
ATOM 579 O O . ALA A 1 71 ? -1.850 2.974 19.082 1.00 96.44 71 ALA A O 1
ATOM 580 N N . GLU A 1 72 ? -2.097 4.846 17.865 1.00 98.00 72 GLU A N 1
ATOM 581 C CA . GLU A 1 72 ? -3.120 5.447 18.721 1.00 98.00 72 GLU A CA 1
ATOM 582 C C . GLU A 1 72 ? -4.510 4.982 18.281 1.00 98.00 72 GLU A C 1
ATOM 584 O O . GLU A 1 72 ? -4.903 5.153 17.130 1.00 98.00 72 GLU A O 1
ATOM 589 N N . TYR A 1 73 ? -5.277 4.387 19.196 1.00 97.69 73 TYR A N 1
ATOM 590 C CA . TYR A 1 73 ? -6.665 4.028 18.921 1.00 97.69 73 TYR A CA 1
ATOM 591 C C . TYR A 1 73 ? -7.573 5.252 19.071 1.00 97.69 73 TYR A C 1
ATOM 593 O O . TYR A 1 73 ? -7.669 5.831 20.152 1.00 97.69 73 TYR A O 1
ATOM 601 N N . LEU A 1 74 ? -8.275 5.609 17.997 1.00 98.06 74 LEU A N 1
ATOM 602 C CA . LEU A 1 74 ? -9.112 6.810 17.923 1.00 98.06 74 LEU A CA 1
ATOM 603 C C . LEU A 1 74 ? -10.593 6.546 18.223 1.00 98.06 74 LEU A C 1
ATOM 605 O O . LEU A 1 74 ? -11.374 7.488 18.363 1.00 98.06 74 LEU A O 1
ATOM 609 N N . GLY A 1 75 ? -10.989 5.278 18.342 1.00 98.12 75 GLY A N 1
ATOM 610 C CA . GLY A 1 75 ? -12.367 4.875 18.597 1.00 98.12 75 GLY A CA 1
ATOM 611 C C . GLY A 1 75 ? -13.030 4.211 17.394 1.00 98.12 75 GLY A C 1
ATOM 612 O O . GLY A 1 75 ? -12.370 3.686 16.499 1.00 98.12 75 GLY A O 1
ATOM 613 N N . VAL A 1 76 ? -14.363 4.217 17.412 1.00 98.38 76 VAL A N 1
ATOM 614 C CA . VAL A 1 76 ? -15.200 3.547 16.415 1.00 98.38 76 VAL A CA 1
ATOM 615 C C . VAL A 1 76 ? -15.826 4.571 15.474 1.00 98.38 76 VAL A C 1
ATOM 617 O O . VAL A 1 76 ? -16.380 5.571 15.934 1.00 98.38 76 VAL A O 1
ATOM 620 N N . GLN A 1 77 ? -15.796 4.298 14.169 1.00 97.94 77 GLN A N 1
ATOM 621 C CA . GLN A 1 77 ? -16.395 5.149 13.143 1.00 97.94 77 GLN A CA 1
ATOM 622 C C . GLN A 1 77 ? -17.106 4.326 12.064 1.00 97.94 77 GLN A C 1
ATOM 624 O O . GLN A 1 77 ? -16.632 3.269 11.658 1.00 97.94 77 GLN A O 1
ATOM 629 N N . GLU A 1 78 ? -18.231 4.836 11.561 1.00 96.75 78 GLU A N 1
ATOM 630 C CA . GLU A 1 78 ? -18.901 4.267 10.390 1.00 96.75 78 GLU A CA 1
ATOM 631 C C . GLU A 1 78 ? -18.271 4.792 9.088 1.00 96.75 78 GLU A C 1
ATOM 633 O O . GLU A 1 78 ? -18.092 6.001 8.910 1.00 96.75 78 GLU A O 1
ATOM 638 N N . THR A 1 79 ? -17.931 3.893 8.162 1.00 92.31 79 THR A N 1
ATOM 639 C CA . THR A 1 79 ? -17.364 4.233 6.850 1.00 92.31 79 THR A CA 1
ATOM 640 C C . THR A 1 79 ? -17.867 3.261 5.787 1.00 92.31 79 THR A C 1
ATOM 642 O O . THR A 1 79 ? -17.755 2.050 5.936 1.00 92.31 79 THR A O 1
ATOM 645 N N . HIS A 1 80 ? -18.475 3.781 4.717 1.00 86.62 80 HIS A N 1
ATOM 646 C CA . HIS A 1 80 ? -18.986 2.984 3.588 1.00 86.62 80 HIS A CA 1
ATOM 647 C C . HIS A 1 80 ? -19.869 1.777 3.985 1.00 86.62 80 HIS A C 1
ATOM 649 O O . HIS A 1 80 ? -19.861 0.754 3.308 1.00 86.62 80 HIS A O 1
ATOM 655 N N . GLY A 1 81 ? -20.648 1.906 5.066 1.00 93.56 81 GLY A N 1
ATOM 656 C CA . GLY A 1 81 ? -21.526 0.847 5.577 1.00 93.56 81 GLY A CA 1
ATOM 657 C C . GLY A 1 81 ? -20.855 -0.161 6.519 1.00 93.56 81 GLY A C 1
ATOM 658 O O . GLY A 1 81 ? -21.509 -1.116 6.932 1.00 93.56 81 GLY A O 1
ATOM 659 N N . PHE A 1 82 ? -19.588 0.049 6.880 1.00 97.19 82 PHE A N 1
ATOM 660 C CA . PHE A 1 82 ? -18.858 -0.737 7.874 1.00 97.19 82 PHE A CA 1
ATOM 661 C C . PHE A 1 82 ? -18.709 0.048 9.174 1.00 97.19 82 PHE A C 1
ATOM 663 O O . PHE A 1 82 ? -18.458 1.254 9.149 1.00 97.19 82 PHE A O 1
ATOM 670 N N . LEU A 1 83 ? -18.831 -0.642 10.307 1.00 98.19 83 LEU A N 1
ATOM 671 C CA . LEU A 1 83 ? -18.508 -0.088 11.617 1.00 98.19 83 LEU A CA 1
ATOM 672 C C . LEU A 1 83 ? -17.068 -0.479 11.952 1.00 98.19 83 LEU A C 1
ATOM 674 O O . LEU A 1 83 ? -16.793 -1.650 12.211 1.00 98.19 83 LEU A O 1
ATOM 678 N N . CYS A 1 84 ? -16.159 0.491 11.928 1.00 98.50 84 CYS A N 1
ATOM 679 C CA . CYS A 1 84 ? -14.729 0.229 11.992 1.00 98.50 84 CYS A CA 1
ATOM 680 C C . CYS A 1 84 ? -14.099 0.708 13.295 1.00 98.50 84 CYS A C 1
ATOM 682 O O . CYS A 1 84 ? -14.391 1.807 13.766 1.00 98.50 84 CYS A O 1
ATOM 684 N N . ASN A 1 85 ? -13.164 -0.083 13.813 1.00 98.25 85 ASN A N 1
ATOM 685 C CA . ASN A 1 85 ? -12.125 0.421 14.699 1.00 98.25 85 ASN A CA 1
ATOM 686 C C . ASN A 1 85 ? -11.172 1.310 13.881 1.00 98.25 85 ASN A C 1
ATOM 688 O O . ASN A 1 85 ? -10.859 0.982 12.731 1.00 98.25 85 ASN A O 1
ATOM 692 N N . VAL A 1 86 ? -10.712 2.418 14.464 1.00 98.25 86 VAL A N 1
ATOM 693 C CA . VAL A 1 86 ? -9.808 3.368 13.802 1.00 98.25 86 VAL A CA 1
ATOM 694 C C . VAL A 1 86 ? -8.527 3.536 14.605 1.00 98.25 86 VAL A C 1
ATOM 696 O O . VAL A 1 86 ? -8.574 3.847 15.796 1.00 98.25 86 VAL A O 1
ATOM 699 N N . TRP A 1 87 ? -7.385 3.388 13.938 1.00 98.25 87 TRP A N 1
ATOM 700 C CA . TRP A 1 87 ? -6.069 3.666 14.509 1.00 98.25 87 TRP A CA 1
ATOM 701 C C . TRP A 1 87 ? -5.318 4.681 13.668 1.00 98.25 87 TRP A C 1
ATOM 703 O O . TRP A 1 87 ? -5.421 4.67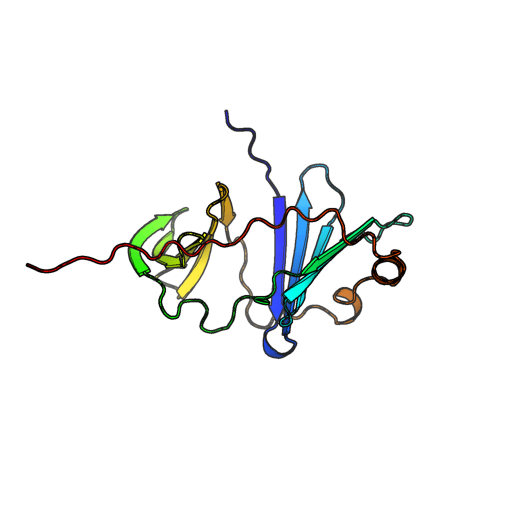9 12.443 1.00 98.25 87 TRP A O 1
ATOM 713 N N . GLU A 1 88 ? -4.523 5.505 14.329 1.00 97.25 88 GLU A N 1
ATOM 714 C CA . GLU A 1 88 ? -3.582 6.430 13.716 1.00 97.25 88 GLU A CA 1
ATOM 715 C C . GLU A 1 88 ? -2.150 5.976 14.010 1.00 97.25 88 GLU A C 1
ATOM 717 O O . GLU A 1 88 ? -1.836 5.493 15.102 1.00 97.25 88 GLU A O 1
ATOM 722 N N . LYS A 1 89 ? -1.284 6.072 12.999 1.00 93.44 89 LYS A N 1
ATOM 723 C CA . LYS A 1 89 ? 0.128 5.725 13.113 1.00 93.44 89 LYS A CA 1
ATOM 724 C C . LYS A 1 89 ? 1.013 6.861 12.597 1.00 93.44 89 LYS A C 1
ATOM 726 O O . LYS A 1 89 ? 1.072 7.114 11.391 1.00 93.44 89 LYS A O 1
ATOM 731 N N . VAL A 1 90 ? 1.770 7.448 13.530 1.00 90.62 90 VAL A N 1
ATOM 732 C CA . VAL A 1 90 ? 2.832 8.461 13.348 1.00 90.62 90 VAL A CA 1
ATOM 733 C C . VAL A 1 90 ? 2.446 9.690 12.508 1.00 90.62 90 VAL A C 1
ATOM 735 O O . VAL A 1 90 ? 3.246 10.169 11.706 1.00 90.62 90 VAL A O 1
ATOM 738 N N . ASP A 1 91 ? 1.225 10.189 12.687 1.00 90.06 91 ASP A N 1
ATOM 739 C CA . ASP A 1 91 ? 0.579 11.276 11.939 1.00 90.06 91 ASP A CA 1
ATOM 740 C C . ASP A 1 91 ? 0.613 11.061 10.414 1.00 90.06 91 ASP A C 1
ATOM 742 O O . ASP A 1 91 ? 0.574 12.009 9.624 1.00 90.06 91 ASP A O 1
ATOM 746 N N . PHE A 1 92 ? 0.736 9.800 9.989 1.00 88.56 92 PHE A N 1
ATOM 747 C CA . PHE A 1 92 ? 1.012 9.429 8.606 1.00 88.56 92 PHE A CA 1
ATOM 748 C C . PHE A 1 92 ? -0.113 8.597 7.995 1.00 88.56 92 PHE A C 1
ATOM 750 O O . PHE A 1 92 ? -0.546 8.896 6.881 1.00 88.56 92 PHE A O 1
ATOM 757 N N . ILE A 1 93 ? -0.580 7.573 8.716 1.00 93.88 93 ILE A N 1
ATOM 758 C CA . ILE A 1 93 ? -1.612 6.629 8.268 1.00 93.88 93 ILE A CA 1
ATOM 759 C C . ILE A 1 93 ? -2.759 6.575 9.275 1.00 93.88 93 ILE A C 1
ATOM 761 O O . ILE A 1 93 ? -2.525 6.444 10.474 1.00 93.88 93 ILE A O 1
ATOM 765 N N . TRP A 1 94 ? -3.987 6.547 8.760 1.00 97.25 94 TRP A N 1
ATOM 766 C CA . TRP A 1 94 ? -5.187 6.147 9.487 1.00 97.25 94 TRP A CA 1
ATOM 767 C C . TRP A 1 94 ? -5.712 4.835 8.917 1.00 97.25 94 TRP A C 1
ATOM 769 O O . TRP A 1 94 ? -6.003 4.741 7.724 1.00 97.25 94 TRP A O 1
ATOM 779 N N . TYR A 1 95 ? -5.837 3.831 9.776 1.00 97.12 95 TYR A N 1
ATOM 780 C CA . TYR A 1 95 ? -6.252 2.477 9.434 1.00 97.12 95 TYR A CA 1
ATOM 781 C C . TYR A 1 95 ? -7.648 2.189 9.972 1.00 97.12 95 TYR A C 1
ATOM 783 O O . TYR A 1 95 ? -7.903 2.363 11.164 1.00 97.12 95 TYR A O 1
ATOM 791 N N . TYR A 1 96 ? -8.534 1.736 9.088 1.00 97.94 96 TYR A N 1
ATOM 792 C CA . TYR A 1 96 ? -9.905 1.366 9.415 1.00 97.94 96 TYR A CA 1
ATOM 793 C C . TYR A 1 96 ? -10.068 -0.143 9.251 1.00 97.94 96 TYR A C 1
ATOM 795 O O . TYR A 1 96 ? -9.926 -0.670 8.142 1.00 97.94 96 TYR A O 1
ATOM 803 N N . GLU A 1 97 ? -10.419 -0.819 10.339 1.00 97.19 97 GLU A N 1
ATOM 804 C CA . GLU A 1 97 ? -10.693 -2.256 10.369 1.00 97.19 97 GLU A CA 1
ATOM 805 C C . GLU A 1 97 ? -12.149 -2.498 10.735 1.00 97.19 97 GLU A C 1
ATOM 807 O O . GLU A 1 97 ? -12.620 -1.985 11.750 1.00 97.19 97 GLU A O 1
ATOM 812 N N . ASP A 1 98 ? -12.851 -3.303 9.944 1.00 97.69 98 ASP A N 1
ATOM 813 C CA . ASP A 1 98 ? -14.215 -3.708 10.269 1.00 97.69 98 ASP A CA 1
ATOM 814 C C . ASP A 1 98 ? -14.247 -4.506 11.580 1.00 97.69 98 ASP A C 1
ATOM 816 O O . ASP A 1 98 ? -13.579 -5.532 11.706 1.00 97.69 98 ASP A O 1
ATOM 820 N N . ILE A 1 99 ? -15.074 -4.077 12.536 1.00 97.69 99 ILE A N 1
ATOM 821 C CA . ILE A 1 99 ? -15.199 -4.733 13.846 1.00 97.69 99 ILE A CA 1
ATOM 822 C C . ILE A 1 99 ? -15.694 -6.173 13.699 1.00 97.69 99 ILE A C 1
ATOM 824 O O . ILE A 1 99 ? -15.268 -7.053 14.448 1.00 97.69 99 ILE A O 1
ATOM 828 N N . ALA A 1 100 ? -16.612 -6.422 12.760 1.00 97.38 100 ALA A N 1
ATOM 829 C CA . ALA A 1 100 ? -17.261 -7.722 12.638 1.00 97.38 100 ALA A CA 1
ATOM 830 C C . ALA A 1 100 ? -16.317 -8.797 12.081 1.00 97.38 100 ALA A C 1
ATOM 832 O O . ALA A 1 100 ? -16.374 -9.949 12.515 1.00 97.38 100 ALA A O 1
ATOM 833 N N . THR A 1 101 ? -15.467 -8.433 11.119 1.00 96.19 101 THR A N 1
ATOM 834 C CA . THR A 1 101 ? -14.597 -9.384 10.409 1.00 96.19 101 THR A CA 1
ATOM 835 C C . THR A 1 101 ? -13.113 -9.241 10.723 1.00 96.19 101 THR A C 1
ATOM 837 O O . THR A 1 101 ? -12.348 -10.124 10.335 1.00 96.19 101 THR A O 1
ATOM 840 N N . GLN A 1 102 ? -12.710 -8.168 11.412 1.00 94.56 102 GLN A N 1
ATOM 841 C CA . GLN A 1 102 ? -11.311 -7.806 11.665 1.00 94.56 102 GLN A CA 1
ATOM 842 C C . GLN A 1 102 ? -10.500 -7.679 10.365 1.00 94.56 102 GLN A C 1
ATOM 844 O O . GLN A 1 102 ? -9.340 -8.079 10.285 1.00 94.56 102 GLN A O 1
ATOM 849 N N . ARG A 1 103 ? -11.143 -7.185 9.299 1.00 94.88 103 ARG A N 1
ATOM 850 C CA . ARG A 1 103 ? -10.529 -7.013 7.975 1.00 94.88 103 ARG A CA 1
ATOM 851 C C . ARG A 1 103 ? -10.294 -5.539 7.664 1.00 94.88 103 ARG A C 1
ATOM 853 O O . ARG A 1 103 ? -11.098 -4.699 8.075 1.00 94.88 103 ARG A O 1
ATOM 860 N N . PRO A 1 104 ? -9.242 -5.222 6.890 1.00 95.44 104 PRO A N 1
ATOM 861 C CA . PRO A 1 104 ? -8.989 -3.858 6.451 1.00 95.44 104 PRO A CA 1
ATOM 862 C C . PRO A 1 104 ? -10.129 -3.368 5.551 1.00 95.44 104 PRO A C 1
ATOM 864 O O . PRO A 1 104 ? -10.525 -4.059 4.612 1.00 95.44 104 PRO A O 1
ATOM 867 N N . VAL A 1 105 ? -10.627 -2.162 5.817 1.00 97.25 105 VAL A N 1
ATOM 868 C CA . VAL A 1 105 ? -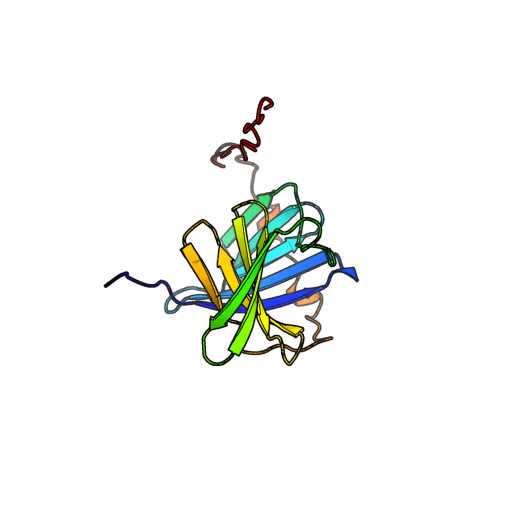11.687 -1.510 5.026 1.00 97.25 105 VAL A CA 1
ATOM 869 C C . VAL A 1 105 ? -11.145 -0.303 4.275 1.00 97.25 105 VAL A C 1
ATOM 871 O O . VAL A 1 105 ? -11.487 -0.083 3.113 1.00 97.25 105 VAL A O 1
ATOM 874 N N . ARG A 1 106 ? -10.309 0.504 4.930 1.00 96.00 106 ARG A N 1
ATOM 875 C CA . ARG A 1 106 ? -9.838 1.775 4.379 1.00 96.00 106 ARG A CA 1
ATOM 876 C C . ARG A 1 106 ? -8.514 2.194 5.000 1.00 96.00 106 ARG A C 1
ATOM 878 O O . ARG A 1 106 ? -8.264 1.925 6.172 1.00 96.00 106 ARG A O 1
ATOM 885 N N . TRP A 1 107 ? -7.715 2.896 4.206 1.00 95.19 107 TRP A N 1
ATOM 886 C CA . TRP A 1 107 ? -6.522 3.599 4.663 1.00 95.19 107 TRP A CA 1
ATOM 887 C C . TRP A 1 107 ? -6.570 5.039 4.181 1.00 95.19 107 TRP A C 1
ATOM 889 O O . TRP A 1 107 ? -6.796 5.270 2.991 1.00 95.19 107 TRP A O 1
ATOM 899 N N . ASP A 1 108 ? -6.320 5.982 5.082 1.00 95.50 108 ASP A N 1
ATOM 900 C CA . ASP A 1 108 ? -6.082 7.379 4.727 1.00 95.50 108 ASP A CA 1
ATOM 901 C C . ASP A 1 108 ? -4.632 7.747 5.022 1.00 95.50 108 ASP A C 1
ATOM 903 O O . ASP A 1 108 ? -4.068 7.328 6.032 1.00 95.50 108 ASP A O 1
ATOM 907 N N . PHE A 1 109 ? -4.043 8.549 4.143 1.00 93.00 109 PHE A N 1
ATOM 908 C CA . PHE A 1 109 ? -2.674 9.028 4.257 1.00 93.00 109 PHE A CA 1
ATOM 909 C C . PHE A 1 109 ? -2.657 10.542 4.479 1.00 93.00 109 PHE A C 1
ATOM 911 O O . PHE A 1 109 ? -3.538 11.272 4.017 1.00 93.00 109 PHE A O 1
ATOM 918 N N . TYR A 1 110 ? -1.624 11.027 5.167 1.00 92.25 110 TYR A N 1
ATOM 919 C CA . TYR A 1 110 ? -1.444 12.446 5.508 1.00 92.25 110 TYR A CA 1
ATOM 920 C C . TYR A 1 110 ? -1.471 13.411 4.305 1.00 92.25 110 TYR A C 1
ATOM 922 O O . TYR A 1 110 ? -1.743 14.600 4.466 1.00 92.25 110 TYR A O 1
ATOM 930 N N . ASP A 1 111 ? -1.172 12.922 3.101 1.00 88.38 111 ASP A N 1
ATOM 931 C CA . ASP A 1 111 ? -1.156 13.696 1.858 1.00 88.38 111 ASP A CA 1
ATOM 932 C C . ASP A 1 111 ? -2.530 13.779 1.166 1.00 88.38 111 ASP A C 1
ATOM 934 O O . ASP A 1 111 ? -2.661 14.391 0.102 1.00 88.38 111 ASP A O 1
ATOM 938 N N . GLY A 1 112 ? -3.567 13.216 1.791 1.00 90.19 112 GLY A N 1
ATOM 939 C CA . GLY A 1 112 ? -4.946 13.241 1.314 1.00 90.19 112 GLY A CA 1
ATOM 940 C C . GLY A 1 112 ? -5.319 12.072 0.403 1.00 90.19 112 GLY A C 1
ATOM 941 O O . GLY A 1 112 ? -6.446 12.045 -0.099 1.00 90.19 112 GLY A O 1
ATOM 942 N N . ILE A 1 113 ? -4.419 11.106 0.183 1.00 90.81 113 ILE A N 1
ATOM 943 C CA . ILE A 1 113 ? -4.769 9.849 -0.483 1.00 90.81 113 ILE A CA 1
ATOM 944 C C . ILE A 1 113 ? -5.671 9.027 0.446 1.00 90.81 113 ILE A C 1
ATOM 946 O O . ILE A 1 113 ? -5.386 8.855 1.628 1.00 90.81 113 ILE A O 1
ATOM 950 N N . SER A 1 114 ? -6.756 8.491 -0.111 1.00 93.19 114 SER A N 1
ATOM 951 C CA . SER A 1 114 ? -7.654 7.556 0.567 1.00 93.19 114 SER A CA 1
ATOM 952 C C . SER A 1 114 ? -7.825 6.317 -0.298 1.00 93.19 114 SER A C 1
ATOM 954 O O . SER A 1 114 ? -8.100 6.421 -1.497 1.00 93.19 114 SER A O 1
ATOM 956 N N . THR A 1 115 ? -7.649 5.145 0.301 1.00 93.25 115 THR A N 1
ATOM 957 C CA . THR A 1 115 ? -7.795 3.847 -0.363 1.00 93.25 115 THR A CA 1
ATOM 958 C C . THR A 1 115 ? -8.897 3.054 0.319 1.00 93.25 115 THR A C 1
ATOM 960 O O . THR A 1 115 ? -8.989 3.033 1.544 1.00 93.25 115 THR A O 1
ATOM 963 N N . GLN A 1 116 ? -9.752 2.414 -0.472 1.00 94.75 116 GLN A N 1
ATOM 964 C CA . GLN A 1 116 ? -10.840 1.571 0.016 1.00 94.75 116 GLN A CA 1
ATOM 965 C C . GLN A 1 116 ? -10.605 0.144 -0.462 1.00 94.75 116 GLN A C 1
ATOM 967 O O . GLN A 1 116 ? -10.272 -0.077 -1.628 1.00 94.75 116 GLN A O 1
ATOM 972 N N . VAL A 1 117 ? -10.779 -0.817 0.439 1.00 95.56 117 VAL A N 1
ATOM 973 C CA . VAL A 1 117 ? -10.628 -2.238 0.135 1.00 95.56 117 VAL A CA 1
ATOM 974 C C . VAL A 1 117 ? -11.931 -2.744 -0.469 1.00 95.56 117 VAL A C 1
ATOM 976 O O . VAL A 1 117 ? -12.965 -2.780 0.193 1.00 95.56 117 VAL A O 1
ATOM 979 N N . MET A 1 118 ? -11.876 -3.138 -1.739 1.00 94.31 118 MET A N 1
ATOM 980 C CA . MET A 1 118 ? -13.032 -3.690 -2.455 1.00 94.31 118 MET A CA 1
ATOM 981 C C . MET A 1 118 ? -13.117 -5.214 -2.319 1.00 94.31 118 MET A C 1
ATOM 983 O O . MET A 1 118 ? -14.207 -5.771 -2.208 1.00 94.31 118 MET A O 1
ATOM 987 N N . THR A 1 119 ? -11.967 -5.890 -2.313 1.00 95.06 119 THR A N 1
ATOM 988 C CA . THR A 1 119 ? -11.832 -7.347 -2.195 1.00 95.06 119 THR A CA 1
ATOM 989 C C . THR A 1 119 ? -10.645 -7.684 -1.300 1.00 95.06 119 THR A C 1
ATOM 991 O O . THR A 1 119 ? -9.627 -6.996 -1.334 1.00 95.06 119 THR A O 1
ATOM 994 N N . TYR A 1 120 ? -10.770 -8.745 -0.500 1.00 95.12 120 TYR A N 1
ATOM 995 C CA . TYR A 1 120 ? -9.721 -9.190 0.417 1.00 95.12 120 TYR A CA 1
ATOM 996 C C . TYR A 1 120 ? -9.651 -10.718 0.458 1.00 95.12 120 TYR A C 1
ATOM 998 O O . TYR A 1 120 ? -10.601 -11.378 0.892 1.00 95.12 120 TYR A O 1
ATOM 1006 N N . GLU A 1 121 ? -8.518 -11.268 0.024 1.00 96.38 121 GLU A N 1
ATOM 1007 C CA . GLU A 1 121 ? -8.298 -12.708 -0.123 1.00 96.38 121 GLU A CA 1
ATOM 1008 C C . GLU A 1 121 ? -7.005 -13.134 0.577 1.00 96.38 121 GLU A C 1
ATOM 1010 O O . GLU A 1 121 ? -5.899 -12.767 0.184 1.00 96.38 121 GLU A O 1
ATOM 1015 N N . VAL A 1 122 ? -7.141 -13.934 1.636 1.00 94.94 122 VAL A N 1
ATOM 1016 C CA . VAL A 1 122 ? -5.992 -14.456 2.384 1.00 94.94 122 VAL A CA 1
ATOM 1017 C C . VAL A 1 122 ? -5.364 -15.616 1.617 1.00 94.94 122 VAL A C 1
ATOM 1019 O O . VAL A 1 122 ? -6.056 -16.555 1.231 1.00 94.94 122 VAL A O 1
ATOM 1022 N N . GLY A 1 123 ? -4.041 -15.577 1.453 1.00 94.50 123 GLY A N 1
ATOM 1023 C CA . GLY A 1 123 ? -3.278 -16.643 0.800 1.00 94.50 123 GLY A CA 1
ATOM 1024 C C . GLY A 1 123 ? -3.232 -16.554 -0.726 1.00 94.50 123 GLY A C 1
ATOM 1025 O O . GLY A 1 123 ? -2.687 -17.461 -1.352 1.00 94.50 123 GLY A O 1
ATOM 1026 N N . ALA A 1 124 ? -3.760 -15.483 -1.327 1.00 93.88 124 ALA A N 1
ATOM 1027 C CA . ALA A 1 124 ? -3.523 -15.183 -2.733 1.00 93.88 124 ALA A CA 1
ATOM 1028 C C . ALA A 1 124 ? -2.023 -14.928 -2.969 1.00 93.88 124 ALA A C 1
ATOM 1030 O O . ALA A 1 124 ? -1.377 -14.203 -2.211 1.00 93.88 124 ALA A O 1
ATOM 1031 N N . VAL A 1 125 ? -1.466 -15.530 -4.020 1.00 91.12 125 VAL A N 1
ATOM 1032 C CA . VAL A 1 125 ? -0.039 -15.433 -4.357 1.00 91.12 125 VAL A CA 1
ATOM 1033 C C . VAL A 1 125 ? 0.104 -14.901 -5.773 1.00 91.12 125 VAL A C 1
ATOM 1035 O O . VAL A 1 125 ? -0.600 -15.343 -6.679 1.00 91.12 125 VAL A O 1
ATOM 1038 N N . LEU A 1 126 ? 1.041 -13.973 -5.955 1.00 92.62 126 LEU A N 1
ATOM 1039 C CA . LEU A 1 126 ? 1.474 -13.513 -7.267 1.00 92.62 126 LEU A CA 1
ATOM 1040 C C . LEU A 1 126 ? 2.687 -14.329 -7.733 1.00 92.62 126 LEU A C 1
ATOM 1042 O O . LEU A 1 126 ? 3.624 -14.561 -6.956 1.00 92.62 126 LEU A O 1
ATOM 1046 N N . GLU A 1 127 ? 2.662 -14.753 -8.997 1.00 91.44 127 GLU A N 1
ATOM 1047 C CA . GLU A 1 127 ? 3.744 -15.516 -9.624 1.00 91.44 127 GLU A CA 1
ATOM 1048 C C . GLU A 1 127 ? 5.062 -14.735 -9.574 1.00 91.44 127 GLU A C 1
ATOM 1050 O O . GLU A 1 127 ? 5.111 -13.537 -9.864 1.00 91.44 127 GLU A O 1
ATOM 1055 N N . ASP A 1 128 ? 6.163 -15.411 -9.242 1.00 87.50 128 ASP A N 1
ATOM 1056 C CA . ASP A 1 128 ? 7.458 -14.748 -9.023 1.00 87.50 128 ASP A CA 1
ATOM 1057 C C . ASP A 1 128 ? 7.969 -14.032 -10.286 1.00 87.50 128 ASP A C 1
ATOM 1059 O O . ASP A 1 128 ? 8.615 -12.987 -10.194 1.00 87.50 128 ASP A O 1
ATOM 1063 N N . SER A 1 129 ? 7.601 -14.525 -11.473 1.00 84.12 129 SER A N 1
ATOM 1064 C CA . SER A 1 129 ? 7.907 -13.875 -12.751 1.00 84.12 129 SER A CA 1
ATOM 1065 C C . SER A 1 129 ? 7.247 -12.504 -12.928 1.00 84.12 129 SER A C 1
ATOM 1067 O O . SER A 1 129 ? 7.701 -11.732 -13.766 1.00 84.12 129 SER A O 1
ATOM 1069 N N . GLN A 1 130 ? 6.183 -12.196 -12.177 1.00 82.00 130 GLN A N 1
ATOM 1070 C CA . GLN A 1 130 ? 5.468 -10.914 -12.242 1.00 82.00 130 GLN A CA 1
ATOM 1071 C C . GLN A 1 130 ? 5.986 -9.884 -11.226 1.00 82.00 130 GLN A C 1
ATOM 1073 O O . GLN A 1 130 ? 5.617 -8.717 -11.299 1.00 82.00 130 GLN A O 1
ATOM 1078 N N . VAL A 1 131 ? 6.843 -10.301 -10.287 1.00 85.44 131 VAL A N 1
ATOM 1079 C CA . VAL A 1 131 ? 7.397 -9.434 -9.232 1.00 85.44 131 VAL A CA 1
ATOM 1080 C C . VAL A 1 131 ? 8.748 -8.840 -9.628 1.00 85.44 131 VAL A C 1
ATOM 1082 O O . VAL A 1 131 ? 9.144 -7.786 -9.134 1.00 85.44 131 VAL A O 1
ATOM 1085 N N . GLN A 1 132 ? 9.483 -9.495 -10.524 1.00 88.25 132 GLN A N 1
ATOM 1086 C CA . GLN A 1 132 ? 10.837 -9.074 -10.854 1.00 88.25 132 GLN A CA 1
ATOM 1087 C C . GLN A 1 132 ? 10.847 -7.780 -11.681 1.00 88.25 132 GLN A C 1
ATOM 1089 O O . GLN A 1 132 ? 10.339 -7.740 -12.801 1.00 88.25 132 GLN A O 1
ATOM 1094 N N . ALA A 1 133 ? 11.508 -6.743 -11.154 1.00 92.12 133 ALA A N 1
ATOM 1095 C CA . ALA A 1 133 ? 11.737 -5.506 -11.890 1.00 92.12 133 ALA A CA 1
ATOM 1096 C C . ALA A 1 133 ? 12.507 -5.788 -13.203 1.00 92.12 133 ALA A C 1
ATOM 1098 O O . ALA A 1 133 ? 13.488 -6.546 -13.185 1.00 92.12 133 ALA A O 1
ATOM 1099 N N . PRO A 1 134 ? 12.108 -5.188 -14.337 1.00 92.56 134 PRO A N 1
ATOM 1100 C CA . PRO A 1 134 ? 12.752 -5.415 -15.628 1.00 92.56 134 PRO A CA 1
ATOM 1101 C C . PRO A 1 134 ? 14.217 -4.973 -15.679 1.00 92.56 134 PRO A C 1
ATOM 1103 O O . PRO A 1 134 ? 14.636 -4.049 -14.985 1.00 92.56 134 PRO A O 1
ATOM 1106 N N . ALA A 1 135 ? 14.997 -5.572 -16.585 1.00 91.69 135 ALA A N 1
ATOM 1107 C CA . ALA A 1 135 ? 16.433 -5.304 -16.709 1.00 91.69 135 ALA A CA 1
ATOM 1108 C C . ALA A 1 135 ? 16.773 -3.815 -16.937 1.00 91.69 135 ALA A C 1
ATOM 1110 O O . ALA A 1 135 ? 17.786 -3.329 -16.437 1.00 91.69 135 ALA A O 1
ATOM 1111 N N . TYR A 1 136 ? 15.918 -3.065 -17.643 1.00 91.19 136 TYR A N 1
ATOM 1112 C CA . TYR A 1 136 ? 16.138 -1.636 -17.893 1.00 91.19 136 TYR A CA 1
ATOM 1113 C C . TYR A 1 136 ? 16.060 -0.768 -16.628 1.00 91.19 136 TYR A C 1
ATOM 1115 O O . TYR A 1 136 ? 16.584 0.344 -16.642 1.00 91.19 136 TYR A O 1
ATOM 1123 N N . CYS A 1 137 ? 15.489 -1.265 -15.523 1.00 92.00 137 CYS A N 1
ATOM 1124 C CA . CYS A 1 137 ? 15.572 -0.592 -14.228 1.00 92.00 137 CYS A CA 1
ATOM 1125 C C . CYS A 1 137 ? 17.011 -0.516 -13.704 1.00 92.00 137 CYS A C 1
ATOM 1127 O O . CYS A 1 137 ? 17.350 0.425 -13.004 1.00 92.00 137 CYS A O 1
ATOM 1129 N N . PHE A 1 138 ? 17.881 -1.463 -14.064 1.00 89.94 138 PHE A N 1
ATOM 1130 C CA . PHE A 1 138 ? 19.247 -1.555 -13.530 1.00 89.94 138 PHE A CA 1
ATOM 1131 C C . PHE A 1 138 ? 20.304 -0.907 -14.433 1.00 89.94 138 PHE A C 1
ATOM 1133 O O . PHE A 1 138 ? 21.443 -0.721 -14.015 1.00 89.94 138 PHE A O 1
ATOM 1140 N N . ASN A 1 139 ? 19.930 -0.535 -15.660 1.00 82.25 139 ASN A N 1
ATOM 1141 C CA . ASN A 1 139 ? 20.832 0.070 -16.644 1.00 82.25 139 ASN A CA 1
ATOM 1142 C C . ASN A 1 139 ? 20.850 1.607 -16.586 1.00 82.25 139 ASN A C 1
ATOM 1144 O O . ASN A 1 139 ? 21.457 2.252 -17.442 1.00 82.25 139 ASN A O 1
ATOM 1148 N N . GLN A 1 140 ? 20.174 2.207 -15.604 1.00 67.44 140 GLN A N 1
ATOM 1149 C CA . GLN A 1 140 ? 20.161 3.653 -15.425 1.00 67.44 140 GLN A CA 1
ATOM 1150 C C . GLN A 1 140 ? 21.496 4.103 -14.824 1.00 67.44 140 GLN A C 1
ATOM 1152 O O . GLN A 1 140 ? 21.858 3.711 -13.715 1.00 67.44 140 GLN A O 1
ATOM 1157 N N . THR A 1 141 ? 22.243 4.939 -15.547 1.00 55.31 141 THR A N 1
ATOM 1158 C CA . THR A 1 141 ? 23.392 5.649 -14.982 1.00 55.31 141 THR A CA 1
ATOM 1159 C C . THR A 1 141 ? 22.891 6.500 -13.821 1.00 55.31 141 THR A C 1
ATOM 1161 O O . THR A 1 141 ? 22.013 7.343 -13.989 1.00 55.31 141 THR A O 1
ATOM 1164 N N . THR A 1 142 ? 23.424 6.247 -12.630 1.00 47.75 142 THR A N 1
ATOM 1165 C CA . THR A 1 142 ? 23.061 6.893 -11.367 1.00 47.75 142 THR A CA 1
ATOM 1166 C C . THR A 1 142 ? 23.189 8.418 -11.441 1.00 47.75 142 THR A C 1
ATOM 1168 O O . THR A 1 142 ? 24.230 8.971 -11.098 1.00 47.75 142 THR A O 1
ATOM 1171 N N . ASN A 1 143 ? 22.127 9.119 -11.834 1.00 43.06 143 ASN A N 1
ATOM 1172 C CA . ASN A 1 143 ? 21.953 10.536 -11.524 1.00 43.06 143 ASN A CA 1
ATOM 1173 C C . ASN A 1 143 ? 21.325 10.626 -10.128 1.00 43.06 143 ASN A C 1
ATOM 1175 O O . ASN A 1 143 ? 20.118 10.795 -9.982 1.00 43.06 143 ASN A O 1
ATOM 1179 N N . GLN A 1 144 ? 22.151 10.466 -9.091 1.00 43.44 144 GLN A N 1
ATOM 1180 C CA . GLN A 1 144 ? 21.745 10.488 -7.676 1.00 43.44 144 GLN A CA 1
ATOM 1181 C C . GLN A 1 144 ? 21.246 11.858 -7.158 1.00 43.44 144 GLN A C 1
ATOM 1183 O O . GLN A 1 144 ? 20.979 11.991 -5.967 1.00 43.44 144 GLN A O 1
ATOM 1188 N N . ASP A 1 145 ? 21.046 12.862 -8.015 1.00 43.78 145 ASP A N 1
ATOM 1189 C CA . ASP A 1 145 ? 20.853 14.256 -7.587 1.00 43.78 145 ASP A CA 1
ATOM 1190 C C . ASP A 1 145 ? 19.431 14.820 -7.758 1.00 43.78 145 ASP A C 1
ATOM 1192 O O . ASP A 1 145 ? 19.237 16.034 -7.705 1.00 43.78 145 ASP A O 1
ATOM 1196 N N . GLN A 1 146 ? 18.400 13.985 -7.930 1.00 44.00 146 GLN A N 1
ATOM 1197 C CA . GLN A 1 146 ? 17.013 14.477 -8.036 1.00 44.00 146 GLN A CA 1
ATOM 1198 C C . GLN A 1 146 ? 16.000 13.711 -7.180 1.00 44.00 146 GLN A C 1
ATOM 1200 O O . GLN A 1 146 ? 14.879 13.454 -7.607 1.00 44.00 146 GLN A O 1
ATOM 1205 N N . GLN A 1 147 ? 16.346 13.403 -5.931 1.00 48.56 147 GLN A N 1
ATOM 1206 C CA . GLN A 1 147 ? 15.319 13.182 -4.912 1.00 48.56 147 GLN A CA 1
ATOM 1207 C C . GLN A 1 147 ? 15.270 14.395 -3.980 1.00 48.56 147 GLN A C 1
ATOM 1209 O O . GLN A 1 147 ? 16.275 14.699 -3.326 1.00 48.56 147 GLN A O 1
ATOM 1214 N N . PRO A 1 148 ? 14.130 15.104 -3.864 1.00 35.62 148 PRO A N 1
ATOM 1215 C CA . PRO A 1 148 ? 13.932 16.005 -2.746 1.00 35.62 148 PRO A CA 1
ATOM 1216 C C . PRO A 1 148 ? 13.913 15.155 -1.474 1.00 35.62 148 PRO A C 1
ATOM 1218 O O . PRO A 1 148 ? 12.907 14.538 -1.133 1.00 35.62 148 PRO A O 1
ATOM 1221 N N . LYS A 1 149 ? 15.045 15.128 -0.766 1.00 39.62 149 LYS A N 1
ATOM 1222 C CA . LYS A 1 149 ? 15.126 14.654 0.614 1.00 39.62 149 LYS A CA 1
ATOM 1223 C C . LYS A 1 149 ? 14.227 15.559 1.450 1.00 39.62 149 LYS A C 1
ATOM 1225 O O . LYS A 1 149 ? 14.676 16.595 1.935 1.00 39.62 149 LYS A O 1
ATOM 1230 N N . LYS A 1 150 ? 12.948 15.215 1.600 1.00 36.03 150 LYS A N 1
ATOM 1231 C CA . LYS A 1 150 ? 12.167 15.741 2.717 1.00 36.03 150 LYS A CA 1
ATOM 1232 C C . LYS A 1 150 ? 12.632 14.975 3.953 1.00 36.03 150 LYS A C 1
ATOM 1234 O O . LYS A 1 150 ? 12.429 13.763 4.007 1.00 36.03 150 LYS A O 1
ATOM 1239 N N . PRO A 1 151 ? 13.305 15.626 4.914 1.00 35.50 151 PRO A N 1
ATOM 1240 C CA . PRO A 1 151 ? 13.613 14.969 6.166 1.00 35.50 151 PRO A CA 1
ATOM 1241 C C . PRO A 1 151 ? 12.286 14.659 6.856 1.00 35.50 151 PRO A C 1
ATOM 1243 O O . PRO A 1 151 ? 11.471 15.555 7.076 1.00 35.50 151 PRO A O 1
ATOM 1246 N N . TRP A 1 152 ? 12.080 13.392 7.204 1.00 36.25 152 TRP A N 1
ATOM 1247 C CA . TRP A 1 152 ? 11.146 13.020 8.255 1.00 36.25 152 TRP A CA 1
ATOM 1248 C C . TRP A 1 152 ? 11.678 13.633 9.552 1.00 36.25 152 TRP A C 1
ATOM 1250 O O . TRP A 1 152 ? 12.458 13.025 10.281 1.00 36.25 152 TRP A O 1
ATOM 1260 N N . THR A 1 153 ? 11.343 14.894 9.811 1.00 35.19 153 THR A N 1
ATOM 1261 C CA . THR A 1 153 ? 11.564 15.492 11.122 1.00 35.19 153 THR A CA 1
ATOM 1262 C C . THR A 1 153 ? 10.496 14.937 12.049 1.00 35.19 153 THR A C 1
ATOM 1264 O O . THR A 1 153 ? 9.365 15.417 12.055 1.00 35.19 153 THR A O 1
ATOM 1267 N N . THR A 1 154 ? 10.858 13.933 12.844 1.00 37.28 154 THR A N 1
ATOM 1268 C CA . THR A 1 154 ? 10.118 13.561 14.050 1.00 37.28 154 THR A CA 1
ATOM 1269 C C . THR A 1 154 ? 10.127 14.756 14.998 1.00 37.28 154 THR A C 1
ATOM 1271 O O . THR A 1 154 ? 11.094 14.973 15.729 1.00 37.28 154 THR A O 1
ATOM 1274 N N . ASN A 1 155 ? 9.066 15.558 14.990 1.00 32.75 155 ASN A N 1
ATOM 1275 C CA . ASN A 1 155 ? 8.868 16.608 15.982 1.00 32.75 155 ASN A CA 1
ATOM 1276 C C . ASN A 1 155 ? 8.060 16.065 17.168 1.00 32.75 155 ASN A C 1
ATOM 1278 O O . ASN A 1 155 ? 7.015 16.591 17.534 1.00 32.75 155 ASN A O 1
ATOM 1282 N N . SER A 1 156 ? 8.585 15.038 17.841 1.00 39.28 156 SER A N 1
ATOM 1283 C CA . SER A 1 156 ? 8.147 14.690 19.194 1.00 39.28 156 SER A CA 1
ATOM 1284 C C . SER A 1 156 ? 8.852 15.612 20.197 1.00 39.28 156 SER A C 1
ATOM 1286 O O . SER A 1 156 ? 9.720 15.197 20.964 1.00 39.28 156 SER A O 1
ATOM 1288 N N . SER A 1 157 ? 8.503 16.901 20.178 1.00 41.75 157 SER A N 1
ATOM 1289 C CA . SER A 1 157 ? 8.850 17.837 21.251 1.00 41.75 157 SER A CA 1
ATOM 1290 C C . SER A 1 157 ? 7.597 18.521 21.802 1.00 41.75 157 SER A C 1
ATOM 1292 O O . SER A 1 157 ? 7.386 19.722 21.699 1.00 41.75 157 SER A O 1
ATOM 1294 N N . LYS A 1 158 ? 6.760 17.741 22.487 1.00 40.31 158 LYS A N 1
ATOM 1295 C CA . LYS A 1 158 ? 6.006 18.265 23.632 1.00 40.31 158 LYS A CA 1
ATOM 1296 C C . LYS A 1 158 ? 6.476 17.552 24.885 1.00 40.31 158 LYS A C 1
ATOM 1298 O O . LYS A 1 158 ? 5.846 16.640 25.408 1.00 40.31 158 LYS A O 1
ATOM 1303 N N . ARG A 1 159 ? 7.630 18.023 25.354 1.00 35.56 159 ARG A N 1
ATOM 1304 C CA . ARG A 1 159 ? 8.045 17.934 26.749 1.00 35.56 159 ARG A CA 1
ATOM 1305 C C . ARG A 1 159 ? 6.952 18.658 27.551 1.00 35.56 159 ARG A C 1
ATOM 1307 O O . ARG A 1 159 ? 6.910 19.882 27.563 1.00 35.56 159 ARG A O 1
ATOM 1314 N N . ARG A 1 160 ? 5.992 17.913 28.107 1.00 38.22 160 ARG A N 1
ATOM 1315 C CA . ARG A 1 160 ? 5.107 18.439 29.150 1.00 38.22 160 ARG A CA 1
ATOM 1316 C C . ARG A 1 160 ? 5.952 18.514 30.412 1.00 38.22 160 ARG A C 1
ATOM 1318 O O . ARG A 1 160 ? 6.250 17.495 31.026 1.00 38.22 160 ARG A O 1
ATOM 1325 N N . GLU A 1 161 ? 6.407 19.720 30.717 1.00 34.09 161 GLU A N 1
ATOM 1326 C CA . GLU A 1 161 ? 6.854 20.058 32.057 1.00 34.09 161 GLU A CA 1
ATOM 1327 C C . GLU A 1 161 ? 5.660 19.927 33.013 1.00 34.09 161 GLU A C 1
ATOM 1329 O O . GLU A 1 161 ? 4.518 20.243 32.679 1.00 34.09 161 GLU A O 1
ATOM 1334 N N . THR A 1 162 ? 5.972 19.361 34.169 1.00 37.28 162 THR A N 1
ATOM 1335 C CA . THR A 1 162 ? 5.183 19.199 35.391 1.00 37.28 162 THR A CA 1
ATOM 1336 C C . THR A 1 162 ? 4.247 20.366 35.710 1.00 37.28 162 THR A C 1
ATOM 1338 O O . THR A 1 162 ? 4.701 21.505 35.668 1.00 37.28 162 THR A O 1
ATOM 1341 N N . PHE A 1 163 ? 3.003 20.073 36.105 1.00 38.59 163 PHE A N 1
ATOM 1342 C CA . PHE A 1 163 ? 2.485 20.154 37.486 1.00 38.59 163 PHE A CA 1
ATOM 1343 C C . PHE A 1 163 ? 1.255 19.249 37.621 1.00 38.59 163 PHE A C 1
ATOM 1345 O O . PHE A 1 163 ? 0.495 19.148 36.631 1.00 38.59 163 PHE A O 1
#